Protein AF-A0A379W6D8-F1 (afdb_monomer)

Organism: Salmonella enterica I (NCBI:txid59201)

InterPro domains:
  IPR029095 NarX-like, N-terminal [PF13675] (32-71)
  IPR042295 NarX-like, N-terminal domain superfamily [G3DSA:1.2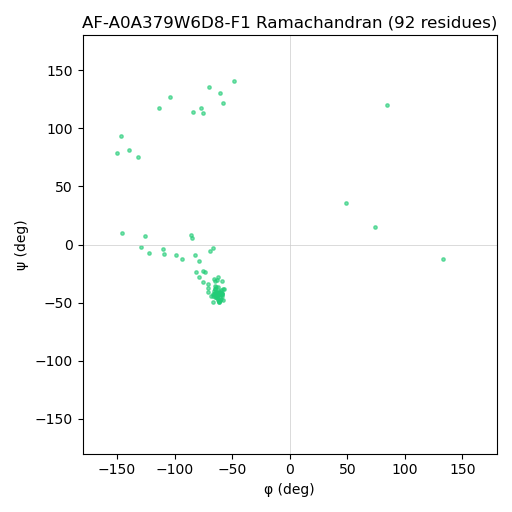0.120.960] (39-89)

Structure (mmCIF, N/CA/C/O backbone):
data_AF-A0A379W6D8-F1
#
_entry.id   AF-A0A379W6D8-F1
#
loop_
_atom_site.group_PDB
_atom_site.id
_atom_site.type_symbol
_atom_site.label_atom_id
_atom_site.label_alt_id
_atom_site.label_comp_id
_atom_site.label_asym_id
_atom_site.label_entity_id
_atom_site.label_seq_id
_atom_site.pdbx_PDB_ins_code
_atom_site.Cartn_x
_atom_site.Cartn_y
_atom_site.Cartn_z
_atom_site.occupancy
_atom_site.B_iso_or_equiv
_atom_site.auth_seq_id
_atom_site.auth_comp_id
_atom_site.auth_asym_id
_atom_site.auth_atom_id
_atom_site.pdbx_PDB_model_num
ATOM 1 N N . MET A 1 1 ? -26.384 8.968 43.265 1.00 46.25 1 MET A N 1
ATOM 2 C CA . MET A 1 1 ? -24.906 8.956 43.185 1.00 46.25 1 MET A CA 1
ATOM 3 C C . MET A 1 1 ? -24.492 8.573 41.767 1.00 46.25 1 MET A C 1
ATOM 5 O O . MET A 1 1 ? -24.694 7.436 41.374 1.00 46.25 1 MET A O 1
ATOM 9 N N . THR A 1 2 ? -24.012 9.527 40.966 1.00 67.31 2 THR A N 1
ATOM 10 C CA . THR A 1 2 ? -23.552 9.297 39.585 1.00 67.31 2 THR A CA 1
ATOM 11 C C . THR A 1 2 ? -22.024 9.311 39.547 1.00 67.31 2 THR A C 1
ATOM 13 O O . THR A 1 2 ? -21.382 10.235 40.048 1.00 67.31 2 THR A O 1
ATOM 16 N N . VAL A 1 3 ? -21.418 8.260 38.992 1.00 71.50 3 VAL A N 1
ATOM 17 C CA . VAL A 1 3 ? -19.956 8.131 38.906 1.00 71.50 3 VAL A CA 1
ATOM 18 C C . VAL A 1 3 ? -19.447 9.026 37.774 1.00 71.50 3 VAL A C 1
ATOM 20 O O . VAL A 1 3 ? -19.782 8.810 36.613 1.00 71.50 3 VAL A O 1
ATOM 23 N N . LYS A 1 4 ? -18.623 10.031 38.101 1.00 75.75 4 LYS A N 1
ATOM 24 C CA . LYS A 1 4 ? -18.142 11.042 37.136 1.00 75.75 4 LYS A CA 1
ATOM 25 C C . LYS A 1 4 ? -17.237 10.468 36.036 1.00 75.75 4 LYS A C 1
ATOM 27 O O . LYS A 1 4 ? -17.198 11.021 34.941 1.00 75.75 4 LYS A O 1
ATOM 32 N N . ARG A 1 5 ? -16.497 9.387 36.322 1.00 74.81 5 ARG A N 1
ATOM 33 C CA . ARG A 1 5 ? -15.630 8.672 35.366 1.00 74.81 5 ARG A CA 1
ATOM 34 C C . ARG A 1 5 ? -15.594 7.173 35.675 1.00 74.81 5 ARG A C 1
ATOM 36 O O . ARG A 1 5 ? -14.792 6.750 36.505 1.00 74.81 5 ARG A O 1
ATOM 43 N N . PRO A 1 6 ? -16.458 6.361 35.052 1.00 86.81 6 PRO A N 1
ATOM 44 C CA . PRO A 1 6 ? -16.408 4.919 35.234 1.00 86.81 6 PRO A CA 1
ATOM 45 C C . PRO A 1 6 ? -15.157 4.339 34.559 1.00 86.81 6 PRO A C 1
ATOM 47 O O . PRO A 1 6 ? -14.837 4.673 33.416 1.00 86.81 6 PRO A O 1
ATOM 50 N N . VAL A 1 7 ? -14.471 3.434 35.259 1.00 89.12 7 VAL A N 1
ATOM 51 C CA . VAL A 1 7 ? -13.245 2.764 34.786 1.00 89.12 7 VAL A CA 1
ATOM 52 C C . VAL A 1 7 ? -13.484 2.034 33.460 1.00 89.12 7 VAL A C 1
ATOM 54 O O . VAL A 1 7 ? -12.660 2.123 32.551 1.00 89.12 7 VAL A O 1
ATOM 57 N N . SER A 1 8 ? -14.658 1.414 33.293 1.00 91.44 8 SER A N 1
ATOM 58 C CA . SER A 1 8 ? -15.058 0.726 32.060 1.00 91.44 8 SER A CA 1
ATOM 59 C C . SER A 1 8 ? -15.051 1.644 30.836 1.00 91.44 8 SER A C 1
ATOM 61 O O . SER A 1 8 ? -14.614 1.228 29.767 1.00 91.44 8 SER A O 1
ATOM 63 N N . ALA A 1 9 ? -15.469 2.908 30.979 1.00 89.75 9 ALA A N 1
ATOM 64 C CA . ALA A 1 9 ? -15.446 3.861 29.868 1.00 89.75 9 ALA A CA 1
ATOM 65 C C . ALA A 1 9 ? -14.014 4.273 29.495 1.00 89.75 9 ALA A C 1
ATOM 67 O O . ALA A 1 9 ? -13.721 4.491 28.320 1.00 89.75 9 ALA A O 1
ATOM 68 N N . SER A 1 10 ? -13.113 4.354 30.478 1.00 91.75 10 SER A N 1
ATOM 69 C CA . SER A 1 10 ? -11.696 4.640 30.231 1.00 91.75 10 SER A CA 1
ATOM 70 C C . SER A 1 10 ? -11.008 3.479 29.511 1.00 91.75 10 SER A C 1
ATOM 72 O O . SER A 1 10 ? -10.297 3.699 28.532 1.00 91.75 10 SER A O 1
ATOM 74 N N . LEU A 1 11 ? -11.263 2.242 29.950 1.00 95.38 11 LEU A N 1
ATOM 75 C CA . LEU A 1 11 ? -10.743 1.033 29.307 1.00 95.38 11 LEU A CA 1
ATOM 76 C C . LEU A 1 11 ? -11.287 0.863 27.888 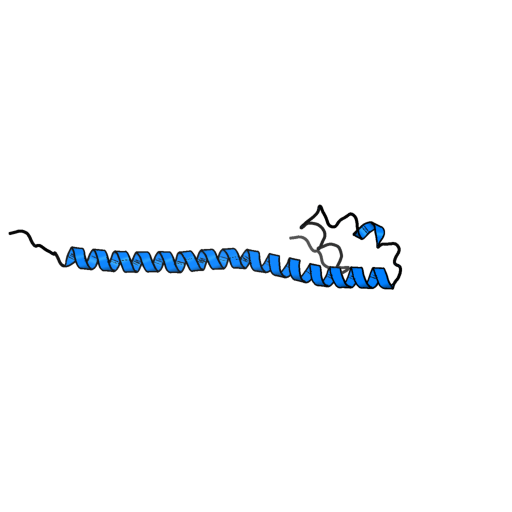1.00 95.38 11 LEU A C 1
ATOM 78 O O . LEU A 1 11 ? -10.514 0.623 26.966 1.00 95.38 11 LEU A O 1
ATOM 82 N N . ALA A 1 12 ? 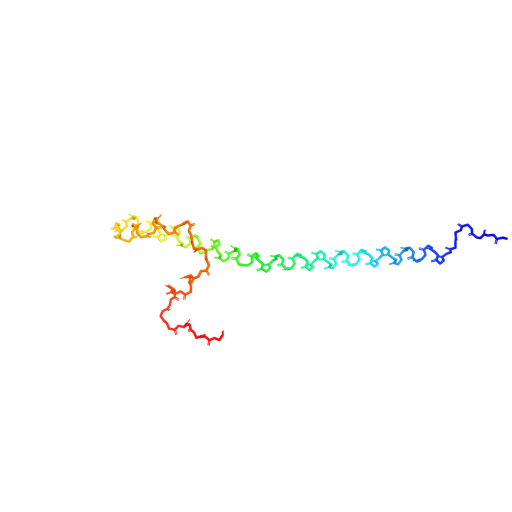-12.593 1.057 27.686 1.00 95.25 12 ALA A N 1
ATOM 83 C CA . ALA A 1 12 ? -13.204 0.970 26.362 1.00 95.25 12 ALA A CA 1
ATOM 84 C C . ALA A 1 12 ? -12.577 1.966 25.375 1.00 95.25 12 ALA A C 1
ATOM 86 O O . ALA A 1 12 ? -12.264 1.594 24.246 1.00 95.25 12 ALA A O 1
ATOM 87 N N . LYS A 1 13 ? -12.322 3.212 25.805 1.00 94.31 13 LYS A N 1
ATOM 88 C CA . LYS A 1 13 ? -11.605 4.197 24.981 1.00 94.31 13 LYS A CA 1
ATOM 89 C C . LYS A 1 13 ? -10.179 3.749 24.661 1.00 94.31 13 LYS A C 1
ATOM 91 O O . LYS A 1 13 ? -9.762 3.879 23.516 1.00 94.31 13 LYS A O 1
ATOM 96 N N . ALA A 1 14 ? -9.442 3.219 25.636 1.00 96.00 14 ALA A N 1
ATOM 97 C CA . ALA A 1 14 ? -8.078 2.743 25.412 1.00 96.00 14 ALA A CA 1
ATOM 98 C C . ALA A 1 14 ? -8.034 1.604 24.379 1.00 96.00 14 ALA A C 1
ATOM 100 O O . ALA A 1 14 ? -7.294 1.697 23.402 1.00 96.00 14 ALA A O 1
ATOM 101 N N . PHE A 1 15 ? -8.881 0.580 24.533 1.00 97.19 15 PHE A N 1
ATOM 102 C CA . PHE A 1 15 ? -8.978 -0.512 23.560 1.00 97.19 15 PHE A CA 1
ATOM 103 C C . PHE A 1 15 ? -9.412 -0.024 22.181 1.00 97.19 15 PHE A C 1
ATOM 105 O O . PHE A 1 15 ? -8.847 -0.457 21.180 1.00 97.19 15 PHE A O 1
ATOM 112 N N . PHE A 1 16 ? -10.353 0.919 22.122 1.00 97.19 16 PHE A N 1
ATOM 113 C CA . PHE A 1 16 ? -10.758 1.529 20.863 1.00 97.19 16 PHE A CA 1
ATOM 114 C C . PHE A 1 16 ? -9.577 2.194 20.149 1.00 97.19 16 PHE A C 1
ATOM 116 O O . PHE A 1 16 ? -9.364 1.934 18.968 1.00 97.19 16 PHE A O 1
ATOM 123 N N . TYR A 1 17 ? -8.768 2.993 20.853 1.00 97.88 17 TYR A N 1
ATOM 124 C CA . TYR A 1 17 ? -7.592 3.625 20.249 1.00 97.88 17 TYR A CA 1
ATOM 125 C C . TYR A 1 17 ? -6.529 2.613 19.817 1.00 97.88 17 TYR A C 1
ATOM 127 O O . TYR A 1 17 ? -5.944 2.784 18.751 1.00 97.88 17 TYR A O 1
ATOM 135 N N . ILE A 1 18 ? -6.302 1.548 20.590 1.00 98.00 18 ILE A N 1
ATOM 136 C CA . ILE A 1 18 ? -5.358 0.482 20.220 1.00 98.00 18 ILE A CA 1
ATOM 137 C C . ILE A 1 18 ? -5.803 -0.203 18.924 1.00 98.00 18 ILE A C 1
ATOM 139 O O . ILE A 1 18 ? -5.016 -0.326 17.986 1.00 98.00 18 ILE A O 1
ATOM 143 N N . VAL A 1 19 ? -7.072 -0.611 18.847 1.00 98.38 19 VAL A N 1
ATOM 144 C CA . VAL A 1 19 ? -7.632 -1.264 17.656 1.00 98.38 19 VAL A CA 1
ATOM 145 C C . VAL A 1 19 ? -7.611 -0.313 16.462 1.00 98.38 19 VAL A C 1
ATOM 147 O O . VAL A 1 19 ? -7.199 -0.706 15.374 1.00 98.38 19 VAL A O 1
ATOM 150 N N . LEU A 1 20 ? -7.986 0.951 16.665 1.00 98.06 20 LEU A N 1
ATOM 151 C CA . LEU A 1 20 ? -7.961 1.967 15.618 1.00 98.06 20 LEU A CA 1
ATOM 152 C C . LEU A 1 20 ? -6.546 2.161 15.056 1.00 98.06 20 LEU A C 1
ATOM 154 O O . LEU A 1 20 ? -6.367 2.144 13.841 1.00 98.06 20 LEU A O 1
ATOM 158 N N . LEU A 1 21 ? -5.537 2.292 15.922 1.00 98.00 21 LEU A N 1
ATOM 159 C CA . LEU A 1 21 ? -4.137 2.407 15.505 1.00 98.00 21 LEU A CA 1
ATOM 160 C C . LEU A 1 21 ? -3.650 1.153 14.775 1.00 98.00 21 LEU A C 1
ATOM 162 O O . LEU A 1 21 ? -2.967 1.270 13.759 1.00 98.00 21 LEU A O 1
ATOM 166 N N . SER A 1 22 ? -4.028 -0.037 15.249 1.00 98.12 22 SER A N 1
ATOM 167 C CA . SER A 1 22 ? -3.684 -1.300 14.591 1.00 98.12 22 SER A CA 1
ATOM 168 C C . SER A 1 22 ? -4.265 -1.373 13.177 1.00 98.12 22 SER A C 1
ATOM 170 O O . SER A 1 22 ? -3.522 -1.634 12.234 1.00 98.12 22 SER A O 1
ATOM 172 N N . ILE A 1 23 ? -5.551 -1.056 13.003 1.00 98.31 23 ILE A N 1
ATOM 173 C CA . ILE A 1 23 ? -6.210 -1.060 11.689 1.00 98.31 23 ILE A CA 1
ATOM 174 C C . ILE A 1 23 ? -5.575 -0.027 10.755 1.00 98.31 23 ILE A C 1
ATOM 176 O O . ILE A 1 23 ? -5.319 -0.335 9.594 1.00 98.31 23 ILE A O 1
ATOM 180 N N . LEU A 1 24 ? -5.282 1.181 11.243 1.00 98.19 24 LEU A N 1
ATOM 181 C CA . LEU A 1 24 ? -4.629 2.218 10.439 1.00 98.19 24 LEU A CA 1
ATOM 182 C C . LEU A 1 24 ? -3.213 1.806 10.009 1.00 98.19 24 LEU A C 1
ATOM 184 O O . LEU A 1 24 ? -2.825 2.016 8.857 1.00 98.19 24 LEU A O 1
ATOM 188 N N . SER A 1 25 ? -2.444 1.181 10.902 1.00 97.88 25 SER A N 1
ATOM 189 C CA . SER A 1 25 ? -1.097 0.700 10.591 1.00 97.88 25 SER A CA 1
ATOM 190 C C . SER A 1 25 ? -1.128 -0.446 9.577 1.00 97.88 25 SER A C 1
ATOM 192 O O . SER A 1 25 ? -0.467 -0.373 8.544 1.00 97.88 25 SER A O 1
ATOM 194 N N . THR A 1 26 ? -1.952 -1.470 9.799 1.00 97.62 26 THR A N 1
ATOM 195 C CA . THR A 1 26 ? -2.074 -2.589 8.855 1.00 97.62 26 THR A CA 1
ATOM 196 C C . THR A 1 26 ? -2.676 -2.139 7.525 1.00 97.62 26 THR A C 1
ATOM 198 O O . THR A 1 26 ? -2.200 -2.542 6.467 1.00 97.62 26 THR A O 1
ATOM 201 N N . GLY A 1 27 ? -3.671 -1.253 7.554 1.00 97.44 27 GLY A N 1
ATOM 202 C CA . GLY A 1 27 ? -4.268 -0.664 6.359 1.00 97.44 27 GLY A CA 1
ATOM 203 C C . GLY A 1 27 ? -3.251 0.116 5.527 1.00 97.44 27 GLY A C 1
ATOM 204 O O . GLY A 1 27 ? -3.145 -0.111 4.324 1.00 97.44 27 GLY A O 1
ATOM 205 N N . SER A 1 28 ? -2.445 0.979 6.153 1.00 96.62 28 SER A N 1
ATOM 206 C CA . SER A 1 28 ? -1.387 1.719 5.446 1.00 96.62 28 SER A CA 1
ATOM 207 C C . SER A 1 28 ? -0.290 0.801 4.892 1.00 96.62 28 SER A C 1
ATOM 209 O O . SER A 1 28 ? 0.175 1.018 3.770 1.00 96.62 28 SER A O 1
ATOM 211 N N . ALA A 1 29 ? 0.065 -0.275 5.602 1.00 96.19 29 ALA A N 1
ATOM 212 C CA . ALA A 1 29 ? 0.979 -1.300 5.099 1.00 96.19 29 ALA A CA 1
ATOM 213 C C . ALA A 1 29 ? 0.416 -2.034 3.867 1.00 96.19 29 ALA A C 1
ATOM 215 O O . ALA A 1 29 ? 1.126 -2.205 2.877 1.00 96.19 29 ALA A O 1
ATOM 216 N N . LEU A 1 30 ? -0.866 -2.414 3.883 1.00 96.50 30 LEU A N 1
ATOM 217 C CA . LEU A 1 30 ? -1.531 -3.048 2.739 1.00 96.50 30 LEU A CA 1
ATOM 218 C C . LEU A 1 30 ? -1.612 -2.102 1.532 1.00 96.50 30 LEU A C 1
ATOM 220 O O . LEU A 1 30 ? -1.294 -2.508 0.414 1.00 96.50 30 LEU A O 1
ATOM 224 N N . LEU A 1 31 ? -1.968 -0.831 1.744 1.00 93.56 31 LEU A N 1
ATOM 225 C CA . LEU A 1 31 ? -1.971 0.183 0.681 1.00 93.56 31 LEU A CA 1
ATOM 226 C C . LEU A 1 31 ? -0.575 0.362 0.069 1.00 93.56 31 LEU A C 1
ATOM 228 O O . LEU A 1 31 ? -0.432 0.405 -1.155 1.00 93.56 31 LEU A O 1
ATOM 232 N N . THR A 1 32 ? 0.461 0.388 0.905 1.00 92.50 32 THR A N 1
ATOM 233 C CA . THR A 1 32 ? 1.855 0.452 0.451 1.00 92.50 32 THR A CA 1
ATOM 234 C C . THR A 1 32 ? 2.218 -0.783 -0.373 1.00 92.50 32 THR A C 1
ATOM 236 O O . THR A 1 32 ? 2.707 -0.641 -1.488 1.00 92.50 32 THR A O 1
ATOM 239 N N . LEU A 1 33 ? 1.889 -1.989 0.101 1.00 90.75 33 LEU A N 1
ATOM 240 C CA . LEU A 1 33 ? 2.159 -3.237 -0.618 1.00 90.75 33 LEU A CA 1
ATOM 241 C C . LEU A 1 33 ? 1.480 -3.274 -1.994 1.00 90.75 33 LEU A C 1
ATOM 243 O O . LEU A 1 33 ? 2.103 -3.638 -2.990 1.00 90.75 33 LEU A O 1
ATOM 247 N N . THR A 1 34 ? 0.213 -2.859 -2.072 1.00 87.62 34 THR A N 1
ATOM 248 C CA . THR A 1 34 ? -0.504 -2.785 -3.356 1.00 87.62 34 THR A CA 1
ATOM 249 C C . THR A 1 34 ? 0.103 -1.754 -4.307 1.00 87.62 34 THR A C 1
ATOM 251 O O . THR A 1 34 ? 0.101 -1.965 -5.519 1.00 87.62 34 THR A O 1
ATOM 254 N N . SER A 1 35 ? 0.677 -0.673 -3.773 1.00 83.75 35 SER A N 1
ATOM 255 C CA . SER A 1 35 ? 1.409 0.322 -4.561 1.00 83.75 35 SER A CA 1
ATOM 256 C C . SER A 1 35 ? 2.740 -0.243 -5.066 1.00 83.75 35 SER A C 1
ATOM 258 O O . SER A 1 35 ? 3.042 -0.107 -6.249 1.00 83.75 35 SER A O 1
ATOM 260 N N . SER A 1 36 ? 3.468 -0.998 -4.237 1.00 80.50 36 SER A N 1
ATOM 261 C CA . SER A 1 36 ? 4.725 -1.650 -4.627 1.00 80.50 36 SER A CA 1
ATOM 262 C C . SER A 1 36 ? 4.570 -2.680 -5.754 1.00 80.50 36 SER A C 1
ATOM 264 O O . SER A 1 36 ? 5.494 -2.872 -6.543 1.00 80.50 36 SER A O 1
ATOM 266 N N . LEU A 1 37 ? 3.399 -3.314 -5.898 1.00 77.19 37 LEU A N 1
ATOM 267 C CA . LEU A 1 37 ? 3.112 -4.161 -7.065 1.00 77.19 37 LEU A CA 1
ATOM 268 C C . LEU A 1 37 ? 3.131 -3.358 -8.376 1.00 77.19 37 LEU A C 1
ATOM 270 O O . LEU A 1 37 ? 3.601 -3.856 -9.398 1.00 77.19 37 LEU A O 1
ATOM 274 N N . ARG A 1 38 ? 2.655 -2.107 -8.346 1.00 79.44 38 ARG A N 1
ATOM 275 C CA . ARG A 1 38 ? 2.701 -1.187 -9.495 1.00 79.44 38 ARG A CA 1
ATOM 276 C C . ARG A 1 38 ? 4.118 -0.648 -9.709 1.00 79.44 38 ARG A C 1
ATOM 278 O O . ARG A 1 38 ? 4.520 -0.453 -10.854 1.00 79.44 38 ARG A O 1
ATOM 285 N N . ASP A 1 39 ? 4.892 -0.481 -8.636 1.00 83.56 39 ASP A N 1
ATOM 286 C CA . ASP A 1 39 ? 6.294 -0.051 -8.722 1.00 83.56 39 ASP A CA 1
ATOM 287 C C . ASP A 1 39 ? 7.171 -1.070 -9.460 1.00 83.56 39 ASP A C 1
ATOM 289 O O . ASP A 1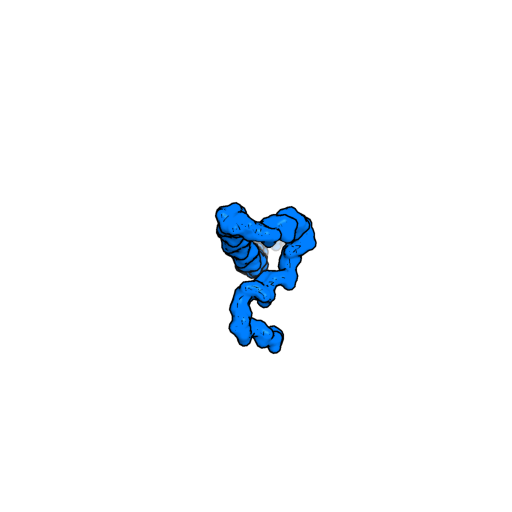 39 ? 8.037 -0.678 -10.239 1.00 83.56 39 ASP A O 1
ATOM 293 N N . ALA A 1 40 ? 6.929 -2.375 -9.298 1.00 83.81 40 ALA A N 1
ATOM 294 C CA . ALA A 1 40 ? 7.666 -3.403 -10.038 1.00 83.81 40 ALA A CA 1
ATOM 295 C C . ALA A 1 40 ? 7.483 -3.273 -11.566 1.00 83.81 40 ALA A C 1
ATOM 297 O O . ALA A 1 40 ? 8.446 -3.382 -12.331 1.00 83.81 40 ALA A O 1
ATOM 298 N N . GLU A 1 41 ? 6.260 -2.985 -12.020 1.00 81.88 41 GLU A N 1
ATOM 299 C CA . GLU A 1 41 ? 5.975 -2.714 -13.432 1.00 81.88 41 GLU A CA 1
ATOM 300 C C . GLU A 1 41 ? 6.636 -1.409 -13.890 1.00 81.88 41 GLU A C 1
ATOM 302 O O . GLU A 1 41 ? 7.278 -1.375 -14.944 1.00 81.88 41 GLU A O 1
ATOM 307 N N . ALA A 1 42 ? 6.545 -0.351 -13.081 1.00 83.88 42 ALA A N 1
ATOM 308 C CA . ALA A 1 42 ? 7.167 0.933 -13.382 1.00 83.88 42 ALA A CA 1
ATOM 309 C C . ALA A 1 42 ? 8.696 0.816 -13.523 1.00 83.88 42 ALA A C 1
ATOM 311 O O . ALA A 1 42 ? 9.273 1.366 -14.464 1.00 83.88 42 ALA A O 1
ATOM 312 N N . ILE A 1 43 ? 9.352 0.039 -12.655 1.00 87.12 43 ILE A N 1
ATOM 313 C CA . ILE A 1 43 ? 10.791 -0.251 -12.732 1.00 87.12 43 ILE A CA 1
ATOM 314 C C . ILE A 1 43 ? 11.123 -1.024 -14.010 1.00 87.12 43 ILE A C 1
ATOM 316 O O . ILE A 1 43 ? 12.092 -0.688 -14.694 1.00 87.12 43 ILE A O 1
ATOM 320 N N . ASN A 1 44 ? 10.323 -2.028 -14.377 1.00 88.81 44 ASN A N 1
ATOM 321 C CA . ASN A 1 44 ? 10.529 -2.787 -15.610 1.00 88.81 44 ASN A CA 1
ATOM 322 C C . ASN A 1 44 ? 10.399 -1.896 -16.861 1.00 88.81 44 ASN A C 1
ATOM 324 O O . ASN A 1 44 ? 11.232 -1.955 -17.770 1.00 88.81 44 ASN A O 1
ATOM 328 N N . ILE A 1 45 ? 9.399 -1.009 -16.885 1.00 84.62 45 ILE A N 1
ATOM 329 C CA . ILE A 1 45 ? 9.223 -0.024 -17.959 1.00 84.62 45 ILE A CA 1
ATOM 330 C C . ILE A 1 45 ? 10.434 0.916 -18.015 1.00 84.62 45 ILE A C 1
ATOM 332 O O . ILE A 1 45 ? 11.028 1.075 -19.086 1.00 84.62 45 ILE A O 1
ATOM 336 N N . ALA A 1 46 ? 10.858 1.471 -16.878 1.00 88.25 46 ALA A N 1
ATOM 337 C CA . ALA A 1 46 ? 12.032 2.339 -16.792 1.00 88.25 46 ALA A CA 1
ATOM 338 C C . ALA A 1 46 ? 13.321 1.631 -17.257 1.00 88.25 46 ALA A C 1
ATOM 340 O O . ALA A 1 46 ? 14.134 2.219 -17.974 1.00 88.25 46 ALA A O 1
ATOM 341 N N . GLY A 1 47 ? 13.490 0.350 -16.916 1.00 89.75 47 GLY A N 1
ATOM 342 C CA . GLY A 1 47 ? 14.595 -0.488 -17.383 1.00 89.75 47 GLY A CA 1
ATOM 343 C C . GLY A 1 47 ? 14.582 -0.683 -18.902 1.00 89.75 47 GLY A C 1
ATOM 344 O O . GLY A 1 47 ? 15.604 -0.484 -19.564 1.00 89.75 47 GLY A O 1
ATOM 345 N N . SER A 1 48 ? 13.415 -0.987 -19.480 1.00 90.94 48 SER A N 1
ATOM 346 C CA . SER A 1 48 ? 13.261 -1.130 -20.933 1.00 90.94 48 SER A CA 1
ATOM 347 C C . SER A 1 48 ? 13.552 0.171 -21.690 1.00 90.94 48 SER A C 1
ATOM 349 O O . SER A 1 48 ? 14.054 0.123 -22.812 1.00 90.94 48 SER A O 1
ATOM 351 N N . LEU A 1 49 ? 13.287 1.333 -21.080 1.00 88.75 49 LEU A N 1
ATOM 352 C CA . LEU A 1 49 ? 13.563 2.641 -21.671 1.00 88.75 49 LEU A CA 1
ATOM 353 C C . LEU A 1 49 ? 15.069 2.880 -21.812 1.00 88.75 49 LEU A C 1
ATOM 355 O O . LEU A 1 49 ? 15.521 3.320 -22.861 1.00 88.75 49 LEU A O 1
ATOM 359 N N . ARG A 1 50 ? 15.868 2.517 -20.801 1.00 89.25 50 ARG A N 1
ATOM 360 C CA . ARG A 1 50 ? 17.338 2.605 -20.882 1.00 89.25 50 ARG A CA 1
ATOM 361 C C . ARG A 1 50 ? 17.884 1.710 -21.991 1.00 89.25 50 ARG A C 1
ATOM 363 O O . ARG A 1 50 ? 18.741 2.137 -22.760 1.00 89.25 50 ARG A O 1
ATOM 370 N N . MET A 1 51 ? 17.339 0.499 -22.121 1.00 86.69 51 MET A N 1
ATOM 371 C CA . MET A 1 51 ? 17.704 -0.408 -23.212 1.00 86.69 51 MET A CA 1
ATOM 372 C C . MET A 1 51 ? 17.297 0.159 -24.584 1.00 86.69 51 MET A C 1
ATOM 374 O O . MET A 1 51 ? 18.056 0.039 -25.545 1.00 86.69 51 MET A O 1
ATOM 378 N N . GLN A 1 52 ? 16.135 0.812 -24.680 1.00 82.94 52 GLN A N 1
ATOM 379 C CA . GLN A 1 52 ? 15.702 1.510 -25.896 1.00 82.94 52 GLN A CA 1
ATOM 380 C C . GLN A 1 52 ? 16.606 2.689 -26.248 1.00 82.94 52 GLN A C 1
ATOM 382 O O . GLN A 1 52 ? 16.960 2.837 -27.414 1.00 82.94 52 GLN A O 1
ATOM 387 N N . SER A 1 53 ? 17.022 3.486 -25.263 1.00 90.00 53 SER A N 1
ATOM 388 C CA . SER A 1 53 ? 17.920 4.622 -25.478 1.00 90.00 53 SER A CA 1
ATOM 389 C C . SER A 1 53 ? 19.252 4.188 -26.094 1.00 90.00 53 SER A C 1
ATOM 391 O O . SER A 1 53 ? 19.719 4.826 -27.035 1.00 90.00 53 SER A O 1
ATOM 393 N N . TYR A 1 54 ? 19.833 3.069 -25.638 1.00 88.88 54 TYR A N 1
ATOM 394 C CA . TYR A 1 54 ? 21.057 2.525 -26.240 1.00 88.88 54 TYR A CA 1
ATOM 395 C C . TYR A 1 54 ? 20.849 2.033 -27.672 1.00 88.88 54 TYR A C 1
ATOM 397 O O . TYR A 1 54 ? 21.675 2.320 -28.534 1.00 88.88 54 TYR A O 1
ATOM 405 N N . ARG A 1 55 ? 19.743 1.327 -27.945 1.00 82.44 55 ARG A N 1
ATOM 406 C CA . ARG A 1 55 ? 19.417 0.875 -29.309 1.00 82.44 55 ARG A CA 1
ATOM 407 C C . ARG A 1 55 ? 19.264 2.051 -30.267 1.00 82.44 55 ARG A C 1
ATOM 409 O O . ARG A 1 55 ? 19.846 2.030 -31.342 1.00 82.44 55 ARG A O 1
ATOM 416 N N . LEU A 1 56 ? 18.557 3.098 -29.844 1.00 84.38 56 LEU A N 1
ATOM 417 C CA . LEU A 1 56 ? 18.391 4.310 -30.641 1.00 84.38 56 LEU A CA 1
ATOM 418 C C . LEU A 1 56 ? 19.736 5.001 -30.914 1.00 84.38 56 LEU A C 1
ATOM 420 O O . LEU A 1 56 ? 19.997 5.404 -32.043 1.00 84.38 56 LEU A O 1
ATOM 424 N N . GLY A 1 57 ? 20.603 5.113 -29.902 1.00 86.62 57 GLY A N 1
ATOM 425 C CA . GLY A 1 57 ? 21.947 5.674 -30.066 1.00 86.62 57 GLY A CA 1
ATOM 426 C C . GLY A 1 57 ? 22.824 4.859 -31.023 1.00 86.62 57 GLY A C 1
ATOM 427 O O . GLY A 1 57 ? 23.504 5.429 -31.875 1.00 86.62 57 GLY A O 1
ATOM 428 N N . TYR A 1 58 ? 22.766 3.529 -30.926 1.00 85.19 58 TYR A N 1
ATOM 429 C CA . TYR A 1 58 ? 23.489 2.632 -31.824 1.00 85.19 58 TYR A CA 1
ATOM 430 C C . TYR A 1 58 ? 22.984 2.733 -33.267 1.00 85.19 58 TYR A C 1
ATOM 432 O O . TYR A 1 58 ? 23.794 2.862 -34.185 1.00 85.19 58 TYR A O 1
ATOM 440 N N . ASP A 1 59 ? 21.665 2.740 -33.475 1.00 81.62 59 ASP A N 1
ATOM 441 C CA . ASP A 1 59 ? 21.058 2.878 -34.802 1.00 81.62 59 ASP A CA 1
ATOM 442 C C . ASP A 1 59 ? 21.476 4.192 -35.477 1.00 81.62 59 ASP A C 1
ATOM 444 O O . ASP A 1 59 ? 21.836 4.192 -36.656 1.00 81.62 59 ASP A O 1
ATOM 448 N N . LEU A 1 60 ? 21.497 5.299 -34.719 1.00 78.94 60 LEU A N 1
ATOM 449 C CA . LEU A 1 60 ? 21.970 6.608 -35.185 1.00 78.94 60 LEU A CA 1
ATOM 450 C C . LEU A 1 60 ? 23.439 6.569 -35.629 1.00 78.94 60 LEU A C 1
ATOM 452 O O . LEU A 1 60 ? 23.778 7.140 -36.666 1.00 78.94 60 LEU A O 1
ATOM 456 N N . GLN A 1 61 ? 24.305 5.883 -34.877 1.00 82.25 61 GLN A N 1
ATOM 457 C CA . GLN A 1 61 ? 25.727 5.757 -35.209 1.00 82.25 61 GLN A CA 1
ATOM 458 C C . GLN A 1 61 ? 25.966 4.853 -36.425 1.00 82.25 61 GLN A C 1
ATOM 460 O O . GLN A 1 61 ? 26.820 5.147 -37.259 1.00 82.25 61 GLN A O 1
ATOM 465 N N . SER A 1 62 ? 25.186 3.783 -36.560 1.00 79.94 62 SER A N 1
ATOM 466 C CA . SER A 1 62 ? 25.317 2.802 -37.643 1.00 79.94 62 SER A CA 1
ATOM 467 C C . SER A 1 62 ? 24.585 3.199 -38.936 1.00 79.94 62 SER A C 1
ATOM 469 O O . SER A 1 62 ? 24.578 2.424 -39.890 1.00 79.94 62 SER A O 1
ATOM 471 N N . ARG A 1 63 ? 24.003 4.415 -39.007 1.00 67.31 63 ARG A N 1
ATOM 472 C CA . ARG A 1 63 ? 23.198 4.925 -40.144 1.00 67.31 63 ARG A CA 1
ATOM 473 C C . ARG A 1 63 ? 22.133 3.919 -40.605 1.00 67.31 63 ARG A C 1
ATOM 475 O O . ARG A 1 63 ? 21.834 3.801 -41.793 1.00 67.31 63 ARG A O 1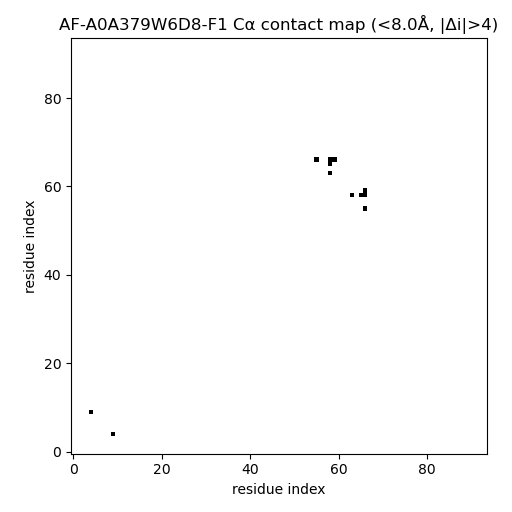
ATOM 482 N N . SER A 1 64 ? 21.565 3.195 -39.644 1.00 60.62 64 SER A N 1
ATOM 483 C CA . SER A 1 64 ? 20.565 2.158 -39.875 1.00 60.62 64 SER A CA 1
ATOM 484 C C . SER A 1 64 ? 19.316 2.748 -40.561 1.00 60.62 64 SER A C 1
ATOM 486 O O . SER A 1 64 ? 18.760 3.739 -40.076 1.00 60.62 64 SER A O 1
ATOM 488 N N . PRO A 1 65 ? 18.802 2.153 -41.659 1.00 60.66 65 PRO A N 1
ATOM 489 C CA . PRO A 1 65 ? 17.586 2.626 -42.328 1.00 60.66 65 PRO A CA 1
ATOM 490 C C . PRO A 1 65 ? 16.304 2.474 -41.478 1.00 60.66 65 PRO A C 1
ATOM 492 O O . PRO A 1 65 ? 15.237 2.922 -41.899 1.00 60.66 65 PRO A O 1
ATOM 495 N N . GLN A 1 66 ? 16.373 1.894 -40.269 1.00 59.12 66 GLN A N 1
ATOM 496 C CA . GLN A 1 66 ? 15.224 1.747 -39.360 1.00 59.12 66 GLN A CA 1
ATOM 497 C C . GLN A 1 66 ? 14.909 2.989 -38.506 1.00 59.12 66 GLN A C 1
ATOM 499 O O . GLN A 1 66 ? 13.842 3.050 -37.889 1.00 59.12 66 GLN A O 1
ATOM 504 N N . ILE A 1 67 ? 15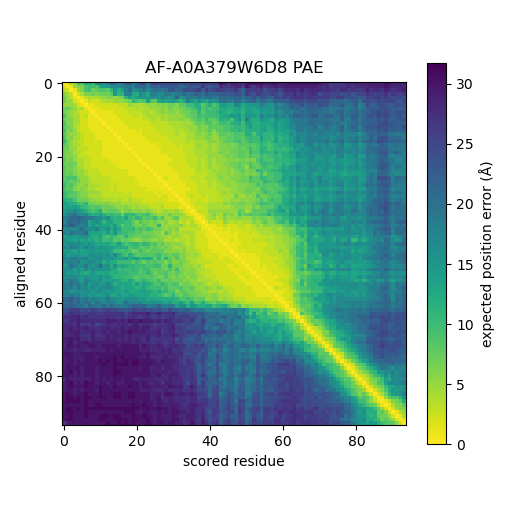.763 4.020 -38.503 1.00 54.34 67 ILE A N 1
ATOM 505 C CA . ILE A 1 67 ? 15.591 5.221 -37.657 1.00 54.34 67 ILE A CA 1
ATOM 506 C C . ILE A 1 67 ? 14.262 5.952 -37.937 1.00 54.34 67 ILE A C 1
ATOM 508 O O . ILE A 1 67 ? 13.649 6.521 -37.029 1.00 54.34 67 ILE A O 1
ATOM 512 N N . ASN A 1 68 ? 13.764 5.907 -39.176 1.00 54.19 68 ASN A N 1
ATOM 513 C CA . ASN A 1 68 ? 12.509 6.569 -39.546 1.00 54.19 68 ASN A CA 1
ATOM 514 C C . ASN A 1 68 ? 11.255 5.828 -39.042 1.00 54.19 68 ASN A C 1
ATOM 516 O O . ASN A 1 68 ? 10.227 6.466 -38.826 1.00 54.19 68 ASN A O 1
ATOM 520 N N . ALA A 1 69 ? 11.338 4.521 -38.764 1.00 56.31 69 ALA A N 1
ATOM 521 C CA . ALA A 1 69 ? 10.236 3.758 -38.169 1.00 56.31 69 ALA A CA 1
ATOM 522 C C . ALA A 1 69 ? 10.119 3.981 -36.647 1.00 56.31 69 ALA A C 1
ATOM 524 O O . ALA A 1 69 ? 9.025 3.906 -36.087 1.00 56.31 69 ALA A O 1
ATOM 525 N N . HIS A 1 70 ? 11.231 4.302 -35.976 1.00 54.56 70 HIS A N 1
ATOM 526 C CA . HIS A 1 70 ? 11.272 4.519 -34.527 1.00 54.56 70 HIS A CA 1
ATOM 527 C C . HIS A 1 70 ? 10.821 5.921 -34.088 1.00 54.56 70 HIS A C 1
ATOM 529 O O . HIS A 1 70 ? 10.331 6.069 -32.970 1.00 54.56 70 HIS A O 1
ATOM 535 N N . ARG A 1 71 ? 10.900 6.938 -34.962 1.00 50.75 71 ARG A N 1
ATOM 536 C CA . ARG A 1 71 ? 10.495 8.322 -34.638 1.00 50.75 71 ARG A CA 1
ATOM 537 C C . ARG A 1 71 ? 8.979 8.551 -34.555 1.00 50.75 71 ARG A C 1
ATOM 539 O O . ARG A 1 71 ? 8.556 9.474 -33.870 1.00 50.75 71 ARG A O 1
ATOM 546 N N . HIS A 1 72 ? 8.167 7.722 -35.217 1.00 41.47 72 HIS A N 1
ATOM 547 C CA . HIS A 1 72 ? 6.704 7.884 -35.270 1.00 41.47 72 HIS A CA 1
ATOM 548 C C . HIS A 1 72 ? 5.930 7.099 -34.197 1.00 41.47 72 HIS A C 1
ATOM 550 O O . HIS A 1 72 ? 4.735 7.322 -34.021 1.00 41.47 72 HIS A O 1
ATOM 556 N N . PHE A 1 73 ? 6.574 6.169 -33.486 1.00 46.25 73 PHE A N 1
ATOM 557 C CA . PHE A 1 73 ? 5.889 5.248 -32.568 1.00 46.25 73 PHE A CA 1
ATOM 558 C C . PHE A 1 73 ? 5.954 5.670 -31.089 1.00 46.25 73 PHE A C 1
ATOM 560 O O . PHE A 1 73 ? 5.259 5.096 -30.250 1.00 46.25 73 PHE A O 1
ATOM 567 N N . SER A 1 74 ? 6.744 6.692 -30.756 1.00 46.66 74 SER A N 1
ATOM 568 C CA . SER A 1 74 ? 6.982 7.145 -29.380 1.00 46.66 74 SER A CA 1
ATOM 569 C C . SER A 1 74 ? 5.775 7.813 -28.706 1.00 46.66 74 SER A C 1
ATOM 571 O O . SER A 1 74 ? 5.856 8.101 -27.516 1.00 46.66 74 SER A O 1
ATOM 573 N N . SER A 1 75 ? 4.655 8.040 -29.408 1.00 42.69 75 SER A N 1
ATOM 574 C CA . SER A 1 75 ? 3.495 8.745 -28.843 1.00 42.69 75 SER A CA 1
ATOM 575 C C . SER A 1 75 ? 2.247 7.901 -28.560 1.00 42.69 75 SER A C 1
ATOM 577 O O . SER A 1 75 ? 1.329 8.434 -27.947 1.00 42.69 75 SER A O 1
ATOM 579 N N . THR A 1 76 ? 2.141 6.619 -28.953 1.00 43.47 76 THR A N 1
ATOM 580 C CA . THR A 1 76 ? 0.799 5.974 -28.937 1.00 43.47 76 THR A CA 1
ATOM 581 C C . THR A 1 76 ? 0.675 4.490 -28.589 1.00 43.47 76 THR A C 1
ATOM 583 O O . THR A 1 76 ? -0.429 3.960 -28.693 1.00 43.47 76 THR A O 1
ATOM 586 N N . ARG A 1 77 ? 1.700 3.770 -28.111 1.00 42.50 77 ARG A N 1
ATOM 587 C CA . ARG A 1 77 ? 1.455 2.391 -27.623 1.00 42.50 77 ARG A CA 1
ATOM 588 C C . ARG A 1 77 ? 2.394 1.952 -26.509 1.00 42.50 77 ARG A C 1
ATOM 590 O O . ARG A 1 77 ? 3.305 1.148 -26.698 1.00 42.50 77 ARG A O 1
ATOM 597 N N . SER A 1 78 ? 2.065 2.432 -25.317 1.00 54.12 78 SER A N 1
ATOM 598 C CA . SER A 1 78 ? 2.320 1.693 -24.086 1.00 54.12 78 SER A CA 1
ATOM 599 C C . SER A 1 78 ? 1.829 0.232 -24.234 1.00 54.12 78 SER A C 1
ATOM 601 O O . SER A 1 78 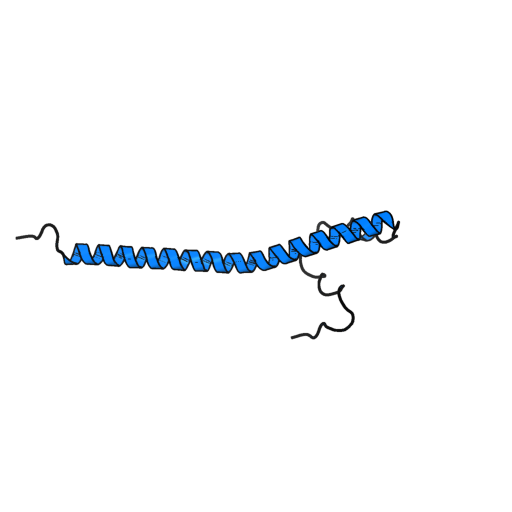? 0.810 -0.043 -24.873 1.00 54.12 78 SER A O 1
ATOM 603 N N . THR A 1 79 ? 2.616 -0.698 -23.687 1.00 48.25 79 THR A N 1
ATOM 604 C CA . THR A 1 79 ? 2.198 -1.998 -23.110 1.00 48.25 79 THR A CA 1
ATOM 605 C C . THR A 1 79 ? 1.757 -3.215 -23.951 1.00 48.25 79 THR A C 1
ATOM 607 O O . THR A 1 79 ? 1.288 -4.178 -23.353 1.00 48.25 79 THR A O 1
ATOM 610 N N . ARG A 1 80 ? 1.981 -3.335 -25.276 1.00 45.56 80 ARG A N 1
ATO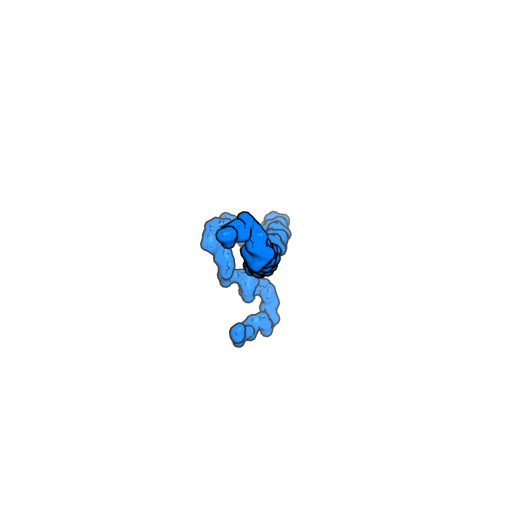M 611 C CA . ARG A 1 80 ? 1.637 -4.619 -25.976 1.00 45.56 80 ARG A CA 1
ATOM 612 C C . ARG A 1 80 ? 2.664 -5.315 -26.871 1.00 45.56 80 ARG A C 1
ATOM 614 O O . ARG A 1 80 ? 2.361 -6.393 -27.373 1.00 45.56 80 ARG A O 1
ATOM 621 N N . ARG A 1 81 ? 3.868 -4.773 -27.090 1.00 44.59 81 ARG A N 1
ATOM 622 C CA . ARG A 1 81 ? 4.835 -5.372 -28.045 1.00 44.59 81 ARG A CA 1
ATOM 623 C C . ARG A 1 81 ? 6.232 -5.697 -27.508 1.00 44.59 81 ARG A C 1
ATOM 625 O O . ARG A 1 81 ? 7.069 -6.136 -28.289 1.00 44.59 81 ARG A O 1
ATOM 632 N N . TYR A 1 82 ? 6.478 -5.584 -26.203 1.00 44.56 82 TYR A N 1
ATOM 633 C CA . TYR A 1 82 ? 7.803 -5.895 -25.644 1.00 44.56 82 TYR A CA 1
ATOM 634 C C . TYR A 1 82 ? 8.101 -7.393 -25.463 1.00 44.56 82 TYR A C 1
ATOM 636 O O . TYR A 1 82 ? 9.263 -7.771 -25.373 1.00 44.56 82 TYR A O 1
ATOM 644 N N . CYS A 1 83 ? 7.094 -8.269 -25.531 1.00 43.66 83 CYS A N 1
ATOM 645 C CA . CYS A 1 83 ? 7.287 -9.724 -25.445 1.00 43.66 83 CYS A CA 1
ATOM 646 C C . CYS A 1 83 ? 7.630 -10.396 -26.798 1.00 43.66 83 CYS A C 1
ATOM 648 O O . CYS A 1 83 ? 7.640 -11.615 -26.895 1.00 43.66 83 CYS A O 1
ATOM 650 N N . LYS A 1 84 ? 7.886 -9.633 -27.875 1.00 41.97 84 LYS A N 1
ATOM 651 C CA . LYS A 1 84 ? 8.125 -10.217 -29.214 1.00 41.97 84 LYS A CA 1
ATOM 652 C C . LYS A 1 84 ? 9.564 -10.109 -29.732 1.00 41.97 84 LYS A C 1
ATOM 654 O O . LYS A 1 84 ? 9.821 -10.605 -30.821 1.00 41.97 84 LYS A O 1
ATOM 659 N N . ILE A 1 85 ? 10.482 -9.442 -29.020 1.00 46.69 85 ILE A N 1
ATOM 660 C CA . ILE A 1 85 ? 11.780 -9.040 -29.613 1.00 46.69 85 ILE A CA 1
ATOM 661 C C . ILE A 1 85 ? 13.011 -9.593 -28.866 1.00 46.69 85 ILE A C 1
ATOM 663 O O . ILE A 1 85 ? 14.117 -9.509 -29.389 1.00 46.69 85 ILE A O 1
ATOM 667 N N . SER A 1 86 ? 12.857 -10.236 -27.703 1.00 42.12 86 SER A N 1
ATOM 668 C CA . SER A 1 86 ? 13.973 -10.930 -27.038 1.00 42.12 86 SER A CA 1
ATOM 669 C C . SER A 1 86 ? 13.730 -12.437 -27.008 1.00 42.12 86 SER A C 1
ATOM 671 O O . SER A 1 86 ? 12.804 -12.894 -26.351 1.00 42.12 86 SER A O 1
ATOM 673 N N . THR A 1 87 ? 14.617 -13.178 -27.680 1.00 38.19 87 THR A N 1
ATOM 674 C CA . THR A 1 87 ? 14.800 -14.645 -27.765 1.00 38.19 87 THR A CA 1
ATOM 675 C C . THR A 1 87 ? 13.953 -15.447 -28.775 1.00 38.19 87 THR A C 1
ATOM 677 O O . THR A 1 87 ? 12.725 -15.489 -28.679 1.00 38.19 87 THR A O 1
ATOM 680 N N . PRO A 1 88 ? 14.599 -16.158 -29.729 1.00 40.84 88 PRO A N 1
ATOM 681 C CA . PRO A 1 88 ? 13.956 -17.226 -30.478 1.00 40.84 88 PRO A CA 1
ATOM 682 C C . PRO A 1 88 ? 13.857 -18.451 -29.560 1.00 40.84 88 PRO A C 1
ATOM 684 O O . PRO A 1 88 ? 14.872 -19.022 -29.176 1.00 40.84 88 PRO A O 1
ATOM 687 N N . GLY A 1 89 ? 12.639 -18.845 -29.183 1.00 47.22 89 GLY A N 1
ATOM 688 C CA . GLY A 1 89 ? 12.399 -20.191 -28.648 1.00 47.22 89 GLY A CA 1
ATOM 689 C C . GLY A 1 89 ? 11.559 -20.326 -27.380 1.00 47.22 89 GLY A C 1
ATOM 690 O O . GLY A 1 89 ? 11.117 -21.436 -27.111 1.00 47.22 89 GLY A O 1
ATOM 691 N N . MET A 1 90 ? 11.252 -19.268 -26.623 1.00 44.62 90 MET A N 1
ATOM 692 C CA . MET A 1 90 ? 10.482 -19.438 -25.378 1.00 44.62 90 MET A CA 1
ATOM 693 C C . MET A 1 90 ? 9.439 -18.342 -25.159 1.00 44.62 90 MET A C 1
ATOM 695 O O . MET A 1 90 ? 9.611 -17.415 -24.382 1.00 44.62 90 MET A O 1
ATOM 699 N N . CYS A 1 91 ? 8.293 -18.508 -25.821 1.00 44.38 91 CYS A N 1
ATOM 700 C CA . CYS A 1 91 ? 7.033 -17.900 -25.401 1.00 44.38 91 CYS A CA 1
ATOM 701 C C . CYS A 1 91 ? 5.956 -18.995 -25.412 1.00 44.38 91 CYS A C 1
ATOM 703 O O . CYS A 1 91 ? 5.152 -19.104 -26.338 1.00 44.38 91 CYS A O 1
ATOM 705 N N . ARG A 1 92 ? 5.988 -19.883 -24.410 1.00 41.09 92 ARG A N 1
ATOM 706 C CA . ARG A 1 92 ? 4.945 -20.897 -24.221 1.00 41.09 92 ARG A CA 1
ATOM 707 C C . ARG A 1 92 ? 3.801 -20.242 -23.450 1.00 41.09 92 ARG A C 1
ATOM 709 O O . ARG A 1 92 ? 3.983 -19.845 -22.306 1.00 41.09 92 ARG A O 1
ATOM 716 N N . ARG A 1 93 ? 2.645 -20.104 -24.104 1.00 42.31 93 ARG A N 1
ATOM 717 C CA . ARG A 1 93 ? 1.391 -19.666 -23.476 1.00 42.31 93 ARG A CA 1
ATOM 718 C C . ARG A 1 93 ? 1.032 -20.612 -22.325 1.00 42.31 93 ARG A C 1
ATOM 720 O O . ARG A 1 93 ? 0.81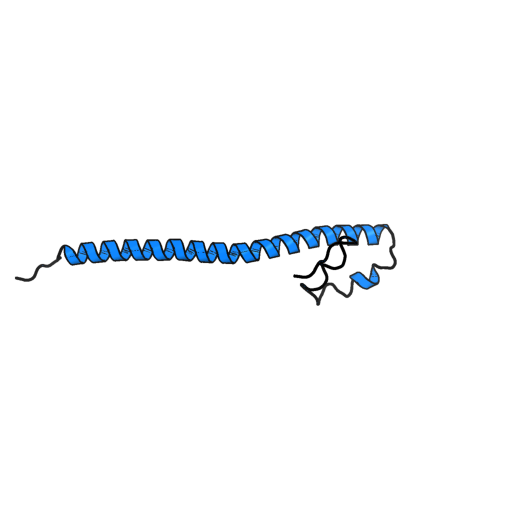1 -21.796 -22.579 1.00 42.31 93 ARG A O 1
ATOM 727 N N . ARG A 1 94 ? 0.902 -20.077 -21.116 1.00 38.88 94 ARG A N 1
ATOM 728 C CA . ARG A 1 94 ? -0.244 -20.330 -20.240 1.00 38.88 94 ARG A CA 1
ATOM 729 C C . ARG A 1 94 ? -0.631 -19.014 -19.594 1.00 38.88 94 ARG A C 1
ATOM 731 O O . ARG A 1 94 ? 0.301 -18.282 -19.205 1.00 38.88 94 ARG A O 1
#

pLDDT: mean 74.39, std 20.92, range [38.19, 98.38]

Foldseek 3Di:
DDDPDDPVVVVVVVVVVVVVVVCVVVVVVVVVVVVVVVVVVVVVVVVVVVVVVVVLVVCVVVVPPCNVVVVPPVPDDDDDPPVPPPDDDDDDDD

Mean predicted aligned error: 14.87 Å

Solvent-accessible surface area (backbone atoms only — not comparable to full-atom values): 5975 Å² total; per-residue (Å²): 140,81,78,93,74,55,66,66,62,55,51,52,52,50,53,50,52,53,52,50,51,49,50,52,51,54,49,52,50,51,54,49,53,61,48,50,61,53,46,55,53,52,51,51,52,55,52,51,47,57,56,46,54,52,51,53,54,49,38,64,74,66,68,44,88,59,59,74,67,60,71,75,55,80,82,80,68,85,92,82,67,80,89,76,78,76,77,96,86,80,82,80,88,127

Secondary structure (DSSP, 8-state):
---SS-HHHHHHHHHHHHHHHHHHHHHHHHHHHHHHHHHHHHHHHHHHHHHHHHHHHHHHHTT-TTHHHHSSSTTT--SSSGGGSS-SS-----

Radius of gyration: 28.06 Å; Cα contacts (8 Å, |Δi|>4): 6; chains: 1; bounding box: 51×32×86 Å

Nearest PDB structures (foldseek):
  5jef-assembly1_A  TM=8.938E-01  e=6.457E-07  Escherichia coli K-12
  5jeq-assembly1_A-2  TM=7.338E-01  e=1.199E-06  Escherichia coli

Sequence (94 aa):
MTVKRPVSASLAKAFFYIVLLSILSTGSALLTLTSSLRDAEAINIAGSLRMQSYRLGYDLQSRSPQINAHRHFSSTRSTRRYCKISTPGMCRRR